Protein AF-A0AAE1RUD4-F1 (afdb_monomer_lite)

Organism: NCBI:txid243964

Sequence (58 aa):
MLTNFGSMALDRIHNTLKMFCIADPTYDKSLQQLQSFLSGLVAEEKLEFRDGMYFLRK

InterPro domains:
  IPR014786 Anaphase-promoting complex subunit 2, C-term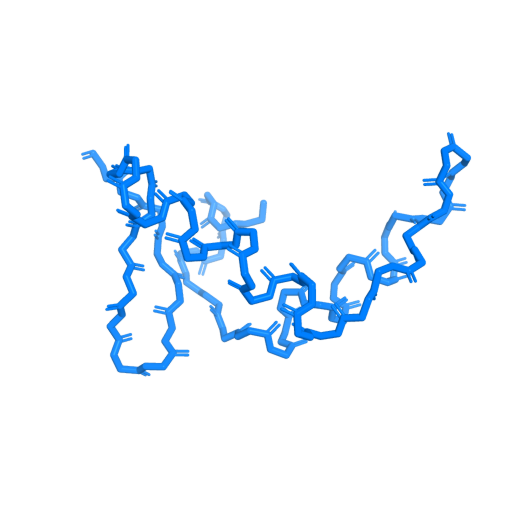inal [PF08672] (1-54)
  IPR014786 Anaphase-promoting complex subunit 2, C-terminal [SM01013] (1-56)
  IPR036388 Winged helix-like DNA-binding domain superfamily [G3DSA:1.10.10.10] (1-58)
  IPR036390 Winged helix DNA-binding domain superfamily [SSF46785] (1-56)
  IPR044554 Anaphase-promoting complex subunit 2 [PTHR45957] (1-57)

pLDDT: mean 94.26, std 4.66, range [77.0, 98.31]

Structure (mmCIF, N/CA/C/O backbone):
data_AF-A0AAE1RUD4-F1
#
_entry.id   AF-A0AAE1RUD4-F1
#
loop_
_atom_site.group_PDB
_atom_site.id
_atom_site.type_symbol
_atom_site.label_atom_id
_atom_site.label_alt_id
_atom_site.label_comp_id
_atom_site.label_asym_id
_atom_site.label_entity_id
_atom_site.label_seq_id
_atom_site.pdbx_PDB_ins_code
_atom_site.Cartn_x
_atom_site.Cartn_y
_atom_site.Cartn_z
_atom_site.occupancy
_atom_site.B_iso_or_equiv
_atom_site.auth_seq_id
_atom_site.auth_comp_id
_atom_site.auth_asym_id
_atom_site.auth_atom_id
_atom_site.pdbx_PDB_model_num
ATOM 1 N N . MET A 1 1 ? -3.734 4.908 -5.326 1.00 87.44 1 MET A N 1
ATOM 2 C CA . MET A 1 1 ? -4.237 3.539 -5.599 1.00 87.44 1 MET A CA 1
ATOM 3 C C . MET A 1 1 ? -5.416 3.189 -4.705 1.00 87.44 1 MET A C 1
ATOM 5 O O . MET A 1 1 ? -6.508 3.055 -5.237 1.00 87.44 1 MET A O 1
ATOM 9 N N . LEU A 1 2 ? -5.240 3.116 -3.379 1.00 89.75 2 LEU A N 1
ATOM 10 C CA . LEU A 1 2 ? -6.325 2.764 -2.446 1.00 89.75 2 LEU A CA 1
ATOM 11 C C . LEU A 1 2 ? -7.535 3.712 -2.521 1.00 89.75 2 LEU A C 1
ATOM 13 O O . LEU A 1 2 ? -8.660 3.241 -2.479 1.00 89.75 2 LEU A O 1
ATOM 17 N N . THR A 1 3 ? -7.331 5.010 -2.770 1.00 87.88 3 THR A N 1
ATOM 18 C CA . THR A 1 3 ? -8.428 5.971 -3.008 1.00 87.88 3 THR A CA 1
ATOM 19 C C . THR A 1 3 ? -9.343 5.579 -4.175 1.00 87.88 3 THR A C 1
ATOM 21 O O . THR A 1 3 ? -10.538 5.835 -4.119 1.00 87.88 3 THR A O 1
ATOM 24 N N . ASN A 1 4 ? -8.797 4.943 -5.220 1.00 89.06 4 ASN A N 1
ATOM 25 C CA . ASN A 1 4 ? -9.546 4.580 -6.429 1.00 89.06 4 ASN A CA 1
ATOM 26 C C . ASN A 1 4 ? -10.108 3.153 -6.366 1.00 89.06 4 ASN A C 1
ATOM 28 O O . ASN A 1 4 ? -11.192 2.900 -6.876 1.00 89.06 4 ASN A O 1
ATOM 32 N N . PHE A 1 5 ? -9.367 2.214 -5.767 1.00 86.38 5 PHE A N 1
ATOM 33 C CA . PHE A 1 5 ? -9.730 0.790 -5.730 1.00 86.38 5 PHE A CA 1
ATOM 34 C C . PHE A 1 5 ? -10.379 0.347 -4.407 1.00 86.38 5 PHE A C 1
ATOM 36 O O . PHE A 1 5 ? -10.821 -0.792 -4.298 1.00 86.38 5 PHE A O 1
ATOM 43 N N . GLY A 1 6 ? -10.443 1.225 -3.403 1.00 89.00 6 GLY A N 1
ATOM 44 C CA . GLY A 1 6 ? -11.014 0.955 -2.082 1.00 89.00 6 GLY A CA 1
ATOM 45 C C . GLY A 1 6 ? -10.049 0.209 -1.163 1.00 89.00 6 GLY A C 1
ATOM 46 O O . GLY A 1 6 ? -9.584 0.768 -0.169 1.00 89.00 6 GLY A O 1
ATOM 47 N N . SER A 1 7 ? -9.721 -1.036 -1.507 1.00 93.81 7 SER A N 1
ATOM 48 C CA . SER A 1 7 ? -8.812 -1.874 -0.725 1.00 93.81 7 SER A CA 1
ATOM 49 C C . SER A 1 7 ? -7.942 -2.768 -1.593 1.00 93.81 7 SER A C 1
ATOM 51 O O . SER A 1 7 ? -8.282 -3.099 -2.732 1.00 93.81 7 SER A O 1
ATOM 53 N N . MET A 1 8 ? -6.770 -3.134 -1.076 1.00 96.62 8 MET A N 1
ATOM 54 C CA . MET A 1 8 ? -5.838 -4.008 -1.786 1.00 96.62 8 MET A CA 1
ATOM 55 C C . MET A 1 8 ? -5.058 -4.886 -0.807 1.00 96.62 8 MET A C 1
ATOM 57 O O . MET A 1 8 ? -4.660 -4.437 0.267 1.00 96.62 8 MET A O 1
ATOM 61 N N . ALA A 1 9 ? -4.807 -6.132 -1.205 1.00 97.25 9 ALA A N 1
ATOM 62 C CA . ALA A 1 9 ? -3.878 -7.018 -0.515 1.00 97.25 9 ALA A CA 1
ATOM 63 C C . ALA A 1 9 ? -2.418 -6.572 -0.730 1.00 97.25 9 ALA A C 1
ATOM 65 O O . ALA A 1 9 ? -2.102 -5.879 -1.706 1.00 97.25 9 ALA A O 1
ATOM 66 N N . LEU A 1 10 ? -1.530 -6.968 0.187 1.00 97.44 10 LEU A N 1
ATOM 67 C CA . LEU A 1 10 ? -0.113 -6.578 0.200 1.00 97.44 10 LEU A CA 1
ATOM 68 C C . LEU A 1 10 ? 0.600 -6.874 -1.129 1.00 97.44 10 LEU A C 1
ATOM 70 O O . LEU A 1 10 ? 1.284 -6.012 -1.682 1.00 97.44 10 LEU A O 1
ATOM 74 N N . ASP A 1 11 ? 0.425 -8.089 -1.643 1.00 97.12 11 ASP A N 1
ATOM 75 C CA . ASP A 1 11 ? 1.002 -8.578 -2.896 1.00 97.12 11 ASP A CA 1
ATOM 76 C C . ASP A 1 11 ? 0.528 -7.749 -4.094 1.00 97.12 11 ASP A C 1
ATOM 78 O O . ASP A 1 11 ? 1.327 -7.362 -4.950 1.00 97.12 11 ASP A O 1
ATOM 82 N N . ARG A 1 12 ? -0.758 -7.382 -4.122 1.00 96.31 12 ARG A N 1
ATOM 83 C CA . ARG A 1 12 ? -1.318 -6.552 -5.189 1.00 96.31 12 ARG A CA 1
ATOM 84 C C . ARG A 1 12 ? -0.753 -5.135 -5.149 1.00 96.31 12 ARG A C 1
ATOM 86 O O . ARG A 1 12 ? -0.421 -4.597 -6.206 1.00 96.31 12 ARG A O 1
ATOM 93 N 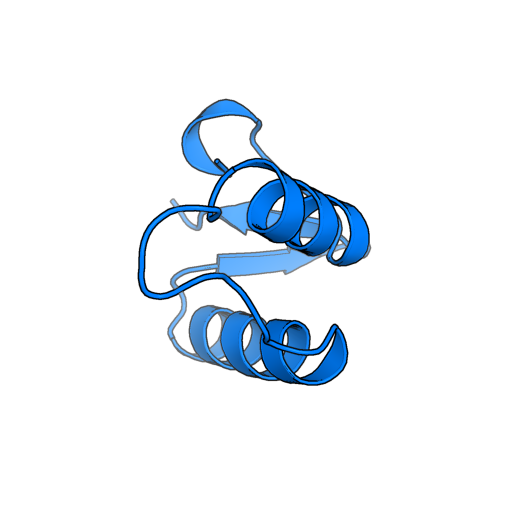N . ILE A 1 13 ? -0.609 -4.536 -3.963 1.00 97.06 13 ILE A N 1
ATOM 94 C CA . ILE A 1 13 ? 0.041 -3.222 -3.808 1.00 97.06 13 ILE A CA 1
ATOM 95 C C . ILE A 1 13 ? 1.480 -3.306 -4.318 1.00 97.06 13 ILE A C 1
ATOM 97 O O . ILE A 1 13 ? 1.881 -2.489 -5.143 1.00 97.06 13 ILE A O 1
ATOM 101 N N . HIS A 1 14 ? 2.226 -4.326 -3.894 1.00 97.19 14 HIS A N 1
ATOM 102 C CA . HIS A 1 14 ? 3.614 -4.536 -4.294 1.00 97.19 14 HIS A CA 1
ATOM 103 C C . HIS A 1 14 ? 3.783 -4.676 -5.811 1.00 97.19 14 HIS A C 1
ATOM 105 O O . HIS A 1 14 ? 4.620 -4.000 -6.410 1.00 97.19 14 HIS A O 1
ATOM 111 N N . ASN A 1 15 ? 2.958 -5.508 -6.448 1.00 95.94 15 ASN A N 1
ATOM 112 C CA . ASN A 1 15 ? 3.000 -5.717 -7.894 1.00 95.94 15 ASN A CA 1
ATOM 113 C C . ASN A 1 15 ? 2.617 -4.449 -8.662 1.00 95.94 15 ASN A C 1
ATOM 115 O O . ASN A 1 15 ? 3.225 -4.138 -9.683 1.00 95.94 15 ASN A O 1
ATOM 119 N N . THR A 1 16 ? 1.655 -3.681 -8.146 1.00 95.06 16 THR A N 1
ATOM 120 C CA . THR A 1 16 ? 1.264 -2.409 -8.763 1.00 95.06 16 THR A CA 1
ATOM 121 C C . THR A 1 16 ? 2.397 -1.384 -8.651 1.00 95.06 16 THR A C 1
ATOM 123 O O . THR A 1 16 ? 2.733 -0.736 -9.637 1.00 95.06 16 THR A O 1
ATOM 126 N N . LEU A 1 17 ? 3.070 -1.288 -7.500 1.00 94.62 17 LEU A N 1
ATOM 127 C CA . LEU A 1 17 ? 4.255 -0.435 -7.355 1.00 94.62 17 LEU A CA 1
ATOM 128 C C . LEU A 1 17 ? 5.368 -0.847 -8.329 1.00 94.62 17 LEU A C 1
ATOM 130 O O . LEU A 1 17 ? 5.886 0.008 -9.036 1.00 94.62 17 LEU A O 1
ATOM 134 N N . LYS A 1 18 ? 5.676 -2.143 -8.458 1.00 94.12 18 LYS A N 1
ATOM 135 C CA . LYS A 1 18 ? 6.661 -2.638 -9.440 1.00 94.12 18 LYS A CA 1
ATOM 136 C C . LYS A 1 18 ? 6.311 -2.283 -10.886 1.00 94.12 18 LYS A C 1
ATOM 138 O O . LYS A 1 18 ? 7.202 -1.963 -11.663 1.00 94.12 18 LYS A O 1
ATOM 143 N N . MET A 1 19 ? 5.033 -2.365 -11.250 1.00 93.69 19 MET A N 1
ATOM 144 C CA . MET A 1 19 ? 4.588 -2.144 -12.626 1.00 93.69 19 MET A CA 1
ATOM 145 C C . MET A 1 19 ? 4.551 -0.660 -13.010 1.00 93.69 19 MET A C 1
ATOM 147 O O . MET A 1 19 ? 4.801 -0.332 -14.167 1.00 93.69 19 MET A O 1
ATOM 151 N N . PHE A 1 20 ? 4.237 0.231 -12.064 1.00 92.50 20 PHE A N 1
ATOM 152 C CA . PHE A 1 20 ? 3.991 1.647 -12.361 1.00 92.50 20 PHE A CA 1
ATOM 153 C C . PHE A 1 20 ? 5.066 2.606 -11.823 1.00 92.50 20 PHE A C 1
ATOM 155 O O . PHE A 1 20 ? 5.232 3.690 -12.379 1.00 92.50 20 PHE A O 1
ATOM 162 N N . CYS A 1 21 ? 5.843 2.234 -10.801 1.00 91.50 21 CYS A N 1
ATOM 163 C CA . CYS A 1 21 ? 6.965 3.035 -10.286 1.00 91.50 21 CYS A CA 1
ATOM 164 C C . CYS A 1 21 ? 8.282 2.662 -10.991 1.00 91.50 21 CYS A C 1
ATOM 166 O O . CYS A 1 21 ? 9.239 2.209 -10.362 1.00 91.50 21 CYS A O 1
ATOM 168 N N . ILE A 1 22 ? 8.299 2.834 -12.316 1.00 89.50 22 ILE A N 1
ATOM 169 C CA . ILE A 1 22 ? 9.438 2.518 -13.199 1.00 89.50 22 ILE A CA 1
ATOM 170 C C . ILE A 1 22 ? 10.344 3.725 -13.499 1.00 89.50 22 ILE A C 1
ATOM 172 O O . ILE A 1 22 ? 11.392 3.561 -14.115 1.00 89.50 22 ILE A O 1
ATOM 176 N N . ALA A 1 23 ? 9.937 4.933 -13.103 1.00 86.00 23 ALA A N 1
ATOM 177 C CA . ALA A 1 23 ? 1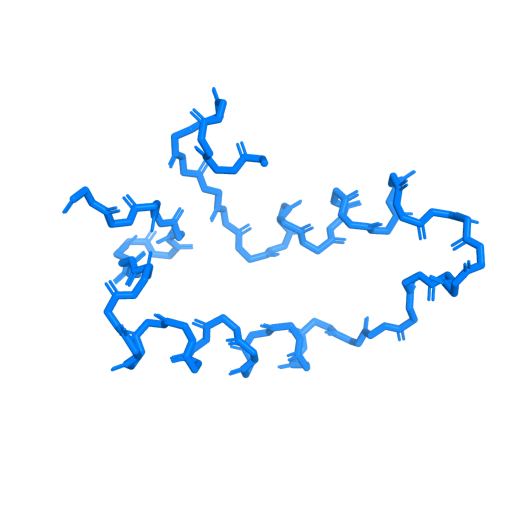0.741 6.147 -13.243 1.00 86.00 23 ALA A CA 1
ATOM 178 C C . ALA A 1 23 ? 11.744 6.275 -12.085 1.00 86.00 23 ALA A C 1
ATOM 180 O O . ALA A 1 23 ? 11.470 5.774 -11.001 1.00 86.00 23 ALA A O 1
ATOM 181 N N . ASP A 1 24 ? 12.875 6.948 -12.309 1.00 83.25 24 ASP A N 1
ATOM 182 C CA . ASP A 1 24 ? 13.939 7.135 -11.313 1.00 83.25 24 ASP A CA 1
ATOM 183 C C . ASP A 1 24 ? 13.459 7.995 -10.116 1.00 83.25 24 ASP A C 1
ATOM 185 O O . ASP A 1 24 ? 13.016 9.129 -10.337 1.00 83.25 24 ASP A O 1
ATOM 189 N N . PRO A 1 25 ? 13.509 7.491 -8.862 1.00 81.69 25 PRO A N 1
ATOM 190 C CA . PRO A 1 25 ? 14.017 6.179 -8.447 1.00 81.69 25 PRO A CA 1
ATOM 191 C C . PRO A 1 25 ? 13.024 5.036 -8.671 1.00 81.69 25 PRO A C 1
ATOM 193 O O . PRO A 1 25 ? 11.887 5.059 -8.192 1.00 81.69 25 PRO A O 1
ATOM 196 N N . THR A 1 26 ? 13.501 3.986 -9.343 1.00 91.38 26 THR A N 1
ATOM 197 C CA . THR A 1 26 ? 12.730 2.760 -9.573 1.00 91.38 26 THR A CA 1
ATOM 198 C C . THR A 1 26 ? 12.369 2.092 -8.253 1.00 91.38 26 THR A C 1
ATOM 200 O O . THR A 1 26 ? 13.187 2.035 -7.331 1.00 91.38 26 THR A O 1
ATOM 203 N N . TYR A 1 27 ? 11.178 1.504 -8.173 1.00 94.94 27 TYR A N 1
ATOM 204 C CA . TYR A 1 27 ? 10.792 0.715 -7.008 1.00 94.94 27 TYR A CA 1
ATOM 205 C C . TYR A 1 27 ? 11.604 -0.591 -6.913 1.00 94.94 27 TYR A C 1
ATOM 207 O O . TYR A 1 27 ? 11.401 -1.531 -7.680 1.00 94.94 27 TYR A O 1
ATOM 215 N N . ASP A 1 28 ? 12.491 -0.659 -5.923 1.00 94.94 28 ASP A N 1
ATOM 216 C CA . ASP A 1 28 ? 13.434 -1.757 -5.652 1.00 94.94 28 ASP A CA 1
ATOM 217 C C . ASP A 1 28 ? 13.168 -2.469 -4.308 1.00 94.94 28 ASP A C 1
ATOM 219 O O . ASP A 1 28 ? 13.909 -3.365 -3.902 1.00 94.94 28 ASP A O 1
ATOM 223 N N . LYS A 1 29 ? 12.118 -2.062 -3.585 1.00 96.69 29 LYS A N 1
ATOM 224 C CA . LYS A 1 29 ? 11.840 -2.540 -2.225 1.00 96.69 29 LYS A CA 1
ATOM 225 C C . LYS A 1 29 ? 11.308 -3.972 -2.236 1.00 96.69 29 LYS A C 1
ATOM 227 O O . LYS A 1 29 ? 10.599 -4.373 -3.156 1.00 96.69 29 LYS A O 1
ATOM 232 N N . SER A 1 30 ? 11.611 -4.741 -1.192 1.00 97.38 30 SER A N 1
ATOM 233 C CA . SER A 1 30 ? 11.079 -6.095 -0.997 1.00 97.38 30 SER A CA 1
ATOM 234 C C . SER A 1 30 ? 9.635 -6.083 -0.480 1.00 97.38 30 SER A C 1
ATOM 236 O O . SER A 1 30 ? 9.144 -5.076 0.036 1.00 97.38 30 SER A O 1
ATOM 238 N N . LEU A 1 31 ? 8.949 -7.230 -0.569 1.00 97.38 31 LEU A N 1
ATOM 239 C CA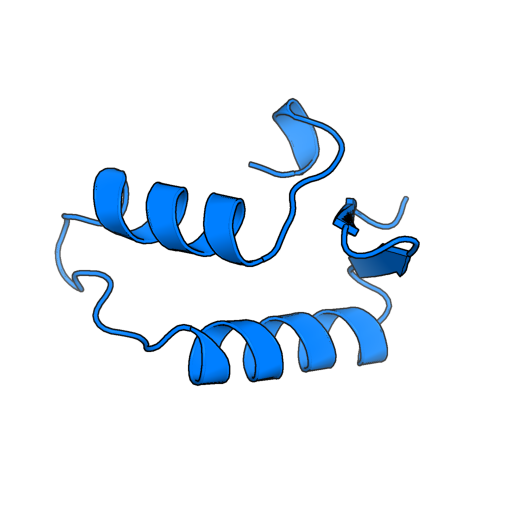 . LEU A 1 31 ? 7.595 -7.388 -0.023 1.00 97.38 31 LEU A CA 1
ATOM 240 C C . LEU A 1 31 ? 7.553 -7.110 1.492 1.00 97.38 31 LEU A C 1
ATOM 242 O O . LEU A 1 31 ? 6.639 -6.447 1.971 1.00 97.38 31 LEU A O 1
ATOM 246 N N . GLN A 1 32 ? 8.571 -7.558 2.232 1.00 98.00 32 GLN A N 1
ATOM 247 C CA . GLN A 1 32 ? 8.695 -7.326 3.676 1.00 98.00 32 GLN A CA 1
ATOM 248 C C . GLN A 1 32 ? 8.952 -5.854 4.005 1.00 98.00 32 GLN A C 1
ATOM 250 O O . GLN A 1 32 ? 8.357 -5.329 4.939 1.00 98.00 32 GLN A O 1
ATOM 255 N N . GLN A 1 33 ? 9.780 -5.157 3.220 1.00 98.25 33 GLN A N 1
ATOM 256 C CA . GLN A 1 33 ? 9.987 -3.716 3.399 1.00 98.25 33 GLN A CA 1
ATOM 257 C C . GLN A 1 33 ? 8.693 -2.930 3.166 1.00 98.25 33 GLN A C 1
ATOM 259 O O . GLN A 1 33 ? 8.383 -2.020 3.934 1.00 98.25 33 GLN A O 1
ATOM 264 N N . LEU A 1 34 ? 7.912 -3.308 2.146 1.00 98.06 34 LEU A N 1
ATOM 265 C CA . LEU A 1 34 ? 6.592 -2.725 1.924 1.00 98.06 34 LEU A CA 1
ATOM 266 C C . LEU A 1 34 ? 5.648 -3.013 3.092 1.00 98.06 34 LEU A C 1
ATOM 268 O O . LEU A 1 34 ? 4.975 -2.100 3.557 1.00 98.06 34 LEU A O 1
ATOM 272 N N . GLN A 1 35 ? 5.612 -4.253 3.580 1.00 97.94 35 GLN A N 1
ATOM 273 C CA . GLN A 1 35 ? 4.776 -4.623 4.717 1.00 97.94 35 GLN A CA 1
ATOM 274 C C . GLN A 1 35 ? 5.113 -3.782 5.951 1.00 97.94 35 GLN A C 1
ATOM 276 O O . GLN A 1 35 ? 4.209 -3.202 6.544 1.00 97.94 35 GLN A O 1
ATOM 281 N N . SER A 1 36 ? 6.396 -3.655 6.300 1.00 98.31 36 SER A N 1
ATOM 282 C CA . SER A 1 36 ? 6.843 -2.826 7.425 1.00 98.31 36 SER A CA 1
ATOM 283 C C . SER A 1 36 ? 6.439 -1.361 7.259 1.00 98.31 36 SER A C 1
ATOM 285 O O . SER A 1 36 ? 5.969 -0.743 8.212 1.00 98.31 36 SER A O 1
ATOM 287 N N . PHE A 1 37 ? 6.564 -0.813 6.048 1.00 98.12 37 PHE A N 1
ATOM 288 C CA . PHE A 1 37 ? 6.129 0.550 5.750 1.00 98.12 37 PHE A CA 1
ATOM 289 C C . PHE A 1 37 ? 4.613 0.727 5.928 1.00 98.12 37 PHE A C 1
ATOM 291 O O . PHE A 1 37 ? 4.175 1.656 6.605 1.00 98.12 37 PHE A O 1
ATOM 298 N N . LEU A 1 38 ? 3.804 -0.183 5.376 1.00 97.81 38 LEU A N 1
ATOM 299 C CA . LEU A 1 38 ? 2.348 -0.128 5.512 1.00 97.81 38 LEU A CA 1
ATOM 300 C C . LEU A 1 38 ? 1.900 -0.330 6.965 1.00 97.81 38 LEU A C 1
ATOM 302 O O . LEU A 1 38 ? 0.965 0.334 7.398 1.00 97.81 38 LEU A O 1
ATOM 306 N N . SER A 1 39 ? 2.582 -1.180 7.736 1.00 97.56 39 SER A N 1
ATOM 307 C CA . SER A 1 39 ? 2.344 -1.322 9.179 1.00 97.56 39 SER A CA 1
ATOM 308 C C . SER A 1 39 ? 2.611 -0.019 9.936 1.00 97.56 39 SER A C 1
ATOM 310 O O . SER A 1 39 ? 1.846 0.320 10.835 1.00 97.56 39 SER A O 1
ATOM 312 N N . GLY A 1 40 ? 3.638 0.746 9.546 1.00 98.12 40 GLY A N 1
ATOM 313 C CA . GLY A 1 40 ? 3.867 2.096 10.068 1.00 98.12 40 GLY A CA 1
ATOM 314 C C . GLY A 1 40 ? 2.692 3.033 9.778 1.00 98.12 40 GLY A C 1
ATOM 315 O O . GLY A 1 40 ? 2.189 3.690 10.682 1.00 98.12 40 GLY A O 1
ATOM 316 N N . LEU A 1 41 ? 2.166 3.013 8.550 1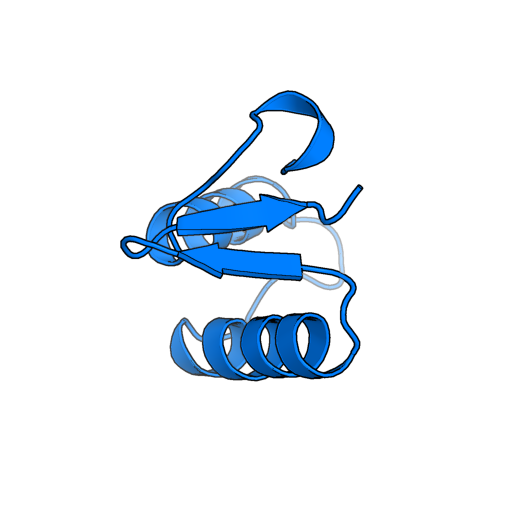.00 97.81 41 LEU A N 1
ATOM 317 C CA . LEU A 1 41 ? 0.985 3.808 8.187 1.00 97.81 41 LEU A CA 1
ATOM 318 C C . LEU A 1 41 ? -0.297 3.378 8.920 1.00 97.81 41 LEU A C 1
ATOM 320 O O . LEU A 1 41 ? -1.169 4.214 9.151 1.00 97.81 41 LEU A O 1
ATOM 324 N N . VAL A 1 42 ? -0.426 2.099 9.282 1.00 97.50 42 VAL A N 1
ATOM 325 C CA . VAL A 1 42 ? -1.524 1.611 10.132 1.00 97.50 42 VAL A CA 1
ATOM 326 C C . VAL A 1 42 ? -1.366 2.126 11.563 1.00 97.50 42 VAL A C 1
ATOM 328 O O . VAL A 1 42 ? -2.337 2.604 12.143 1.00 97.50 42 VAL A O 1
ATOM 331 N N . ALA A 1 43 ? -0.150 2.086 12.118 1.00 97.75 43 ALA A N 1
ATOM 332 C CA . ALA A 1 43 ? 0.142 2.633 13.444 1.00 97.75 43 ALA A CA 1
ATOM 333 C C . ALA A 1 43 ? -0.068 4.157 13.512 1.00 97.75 43 ALA A C 1
ATOM 335 O O . ALA A 1 43 ? -0.504 4.673 14.534 1.00 97.75 43 ALA A O 1
ATOM 336 N N . GLU A 1 44 ? 0.192 4.863 12.410 1.00 97.81 44 GLU A N 1
ATOM 337 C CA . GLU A 1 44 ? -0.106 6.291 12.234 1.00 97.81 44 GLU A CA 1
ATOM 338 C C . GLU A 1 44 ? -1.577 6.581 11.901 1.00 97.81 44 GLU A C 1
ATOM 340 O O . GLU A 1 44 ? -1.914 7.720 11.584 1.00 97.81 44 GLU A O 1
ATOM 345 N N . GLU A 1 45 ? -2.455 5.574 11.920 1.00 96.12 45 GLU A N 1
ATOM 346 C CA . GLU A 1 45 ? -3.888 5.745 11.673 1.00 96.12 45 GLU A CA 1
ATOM 347 C C . GLU A 1 45 ? -4.237 6.292 10.271 1.00 96.12 45 GLU A C 1
ATOM 349 O O . GLU A 1 45 ? -5.334 6.794 10.037 1.00 96.12 45 GLU A O 1
ATOM 354 N N . LYS A 1 46 ? -3.328 6.163 9.299 1.00 96.50 46 LYS A N 1
ATOM 355 C CA . LYS A 1 46 ? -3.560 6.547 7.891 1.00 96.50 46 LYS A CA 1
ATOM 356 C C . LYS A 1 46 ? -4.178 5.417 7.075 1.00 96.50 46 LYS A C 1
ATOM 358 O O . LYS A 1 46 ? -4.844 5.658 6.066 1.00 96.50 46 LYS A O 1
ATOM 363 N N . LEU A 1 47 ? -3.926 4.180 7.491 1.00 97.44 47 LEU A N 1
ATOM 364 C CA . LEU A 1 47 ? -4.473 2.972 6.889 1.00 97.44 47 LEU A CA 1
ATOM 365 C C . LEU A 1 47 ? -5.162 2.118 7.946 1.00 97.44 47 LEU A C 1
ATOM 367 O O . LEU A 1 47 ? -4.789 2.124 9.116 1.00 97.44 47 LEU A O 1
ATOM 371 N N . GLU A 1 48 ? -6.121 1.320 7.501 1.00 96.94 48 GLU A N 1
ATOM 372 C CA . GLU A 1 48 ? -6.663 0.208 8.274 1.00 96.94 48 GLU A CA 1
ATOM 373 C C . GLU A 1 48 ? -6.222 -1.107 7.636 1.00 96.94 48 GLU A C 1
ATOM 375 O O . GLU A 1 48 ? -6.188 -1.232 6.408 1.00 96.94 48 GLU A O 1
ATOM 380 N N . PHE A 1 49 ? -5.887 -2.096 8.466 1.00 96.81 49 PHE A N 1
ATOM 381 C CA . PHE A 1 49 ? -5.580 -3.449 8.015 1.00 96.81 49 PHE A CA 1
ATOM 382 C C . PHE A 1 49 ? -6.591 -4.431 8.596 1.00 96.81 49 PHE A C 1
ATOM 384 O O . PHE A 1 49 ? -6.662 -4.618 9.811 1.00 96.81 49 PHE A O 1
ATOM 391 N N . ARG A 1 50 ? -7.383 -5.053 7.721 1.00 95.88 50 ARG A N 1
ATOM 392 C CA . ARG A 1 50 ? -8.457 -5.975 8.099 1.00 95.88 50 ARG A CA 1
ATOM 393 C C . ARG A 1 50 ? -8.612 -7.056 7.035 1.00 95.88 50 ARG A C 1
ATOM 395 O O . ARG A 1 50 ? -8.537 -6.762 5.848 1.00 95.88 50 ARG A O 1
ATOM 402 N N . ASP A 1 51 ? -8.830 -8.302 7.459 1.00 94.69 51 ASP A N 1
ATOM 403 C CA . ASP A 1 51 ? -9.074 -9.444 6.562 1.00 94.69 51 ASP A CA 1
ATOM 404 C C . ASP A 1 51 ? -7.986 -9.603 5.471 1.00 94.69 51 ASP A C 1
ATOM 406 O O . ASP A 1 51 ? -8.267 -9.944 4.325 1.00 94.69 51 ASP A O 1
ATOM 410 N N . GLY A 1 52 ? -6.723 -9.303 5.811 1.00 94.75 52 GLY A N 1
ATOM 411 C CA . GLY A 1 52 ? -5.590 -9.371 4.876 1.00 94.75 52 GLY A CA 1
ATOM 412 C C . GLY A 1 52 ? -5.516 -8.228 3.853 1.00 94.75 52 GLY A C 1
ATOM 413 O O . GLY A 1 52 ? -4.672 -8.261 2.955 1.00 94.75 52 GLY A O 1
ATOM 414 N N . MET A 1 53 ? -6.374 -7.214 3.974 1.00 97.06 53 MET A N 1
ATOM 415 C CA . MET A 1 53 ? -6.486 -6.092 3.046 1.00 97.06 53 MET A CA 1
ATOM 416 C C . MET A 1 53 ? -6.155 -4.764 3.729 1.00 97.06 53 MET A C 1
ATOM 418 O O . MET A 1 53 ? -6.505 -4.538 4.888 1.00 97.06 53 MET A O 1
ATOM 422 N N . TYR A 1 54 ? -5.500 -3.874 2.984 1.00 97.50 54 TYR A N 1
ATOM 423 C CA . TYR A 1 54 ? -5.271 -2.490 3.387 1.00 97.50 54 TYR A CA 1
ATOM 424 C C . TYR A 1 54 ? -6.368 -1.588 2.833 1.00 97.50 54 TYR A C 1
ATOM 426 O O . TYR A 1 54 ? -6.683 -1.651 1.641 1.00 97.50 54 TYR A O 1
ATOM 434 N N . PHE A 1 55 ? -6.893 -0.721 3.689 1.00 96.44 55 PHE A N 1
ATOM 435 C CA . PHE A 1 55 ? -7.916 0.272 3.381 1.00 96.44 55 PHE A CA 1
ATOM 436 C C . PHE A 1 55 ? -7.375 1.663 3.695 1.00 96.44 55 PHE A C 1
ATOM 438 O O . PHE A 1 55 ? -6.623 1.842 4.654 1.00 96.44 55 PHE A O 1
ATOM 445 N N . LEU A 1 56 ? -7.766 2.655 2.895 1.00 95.12 56 LEU A N 1
ATOM 446 C CA . LEU A 1 56 ? -7.536 4.047 3.264 1.00 95.12 56 LEU A CA 1
ATOM 447 C C . LEU A 1 56 ? -8.456 4.392 4.439 1.00 95.12 56 LEU A C 1
ATOM 449 O O . LEU A 1 56 ? -9.669 4.197 4.332 1.00 95.12 56 LEU A O 1
ATOM 453 N N . ARG A 1 57 ? -7.888 4.897 5.536 1.00 88.62 57 ARG A N 1
ATOM 454 C CA . ARG A 1 57 ? 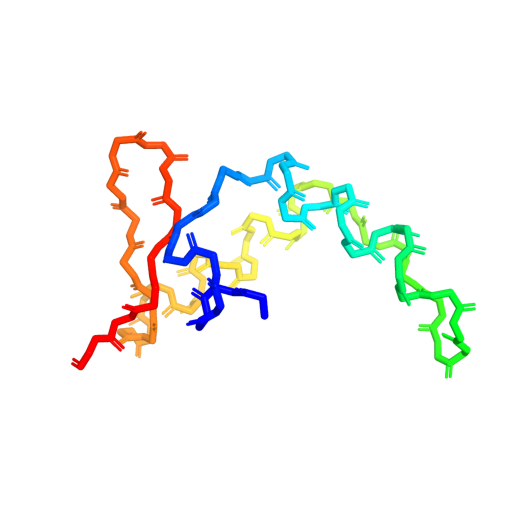-8.688 5.376 6.663 1.00 88.62 57 ARG A CA 1
ATOM 455 C C . ARG A 1 57 ? -9.410 6.668 6.256 1.00 88.62 57 ARG A C 1
ATOM 457 O O . ARG A 1 57 ? -8.821 7.505 5.570 1.00 88.62 57 ARG A O 1
ATOM 464 N N . LYS A 1 58 ? -10.699 6.769 6.592 1.00 77.00 58 LYS A N 1
ATOM 465 C CA . LYS A 1 58 ? -11.547 7.937 6.299 1.00 77.00 58 LYS A CA 1
ATOM 466 C C . LYS A 1 58 ? -11.474 8.982 7.399 1.00 77.00 58 LYS A C 1
ATOM 468 O O . LYS A 1 58 ? -11.323 8.575 8.571 1.00 77.00 58 LYS A O 1
#

Foldseek 3Di:
DCVVVFKDALVRVLVVQQVPQCPPVRPPDDSVRSVVVVVVCVVVVQWDADPRMIGGHD

Radius of gyration: 11.39 Å; chains: 1; bounding box: 26×17×27 Å

Secondary structure (DSSP, 8-state):
-HHHHSEEEHHHHHHHHHHH--SSSP----HHHHHHHHHHHHHTTSEEEETTEEEE--